Protein AF-A0A2N1TT23-F1 (afdb_monomer_lite)

Secondary structure (DSSP, 8-state):
-BTTTTBEEE-PBPTTS-B-PPEEE-TT-EEE-SSSTT-EEEHHHHSPPPP----PPPPPPP---

Radius of gyration: 21.36 Å; chains: 1; bounding box: 5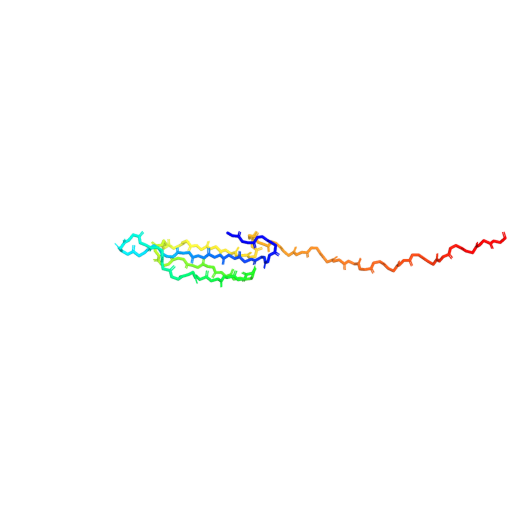7×12×65 Å

Foldseek 3Di:
DDQVQLKDWDWDQDPVRDTDDIDIDHQQDKDDDPVDPPDIDGSCVVRPDDPDDDPDPDPPDDDDD

Sequence (65 aa):
MHPVDRLVRVYKLGKDGLYGREDVYGSSAQIASAQFAGFSVDCRRVFPPLPKVRRVKSPPPAEYS

Structure (mmCIF, N/CA/C/O backbone):
data_AF-A0A2N1TT23-F1
#
_entry.id   AF-A0A2N1TT23-F1
#
loop_
_atom_site.group_PDB
_atom_site.id
_atom_site.type_symbol
_atom_site.label_atom_id
_atom_site.label_alt_id
_atom_site.label_comp_id
_atom_site.label_asym_id
_atom_site.label_entity_id
_atom_site.label_seq_id
_atom_site.pdbx_PDB_ins_code
_atom_site.Cartn_x
_atom_site.Cartn_y
_atom_site.Cartn_z
_atom_site.occupancy
_atom_site.B_iso_or_equiv
_atom_site.auth_seq_id
_atom_site.auth_comp_id
_atom_site.auth_asym_id
_atom_site.auth_atom_id
_atom_site.pdbx_PDB_model_num
ATOM 1 N N . MET A 1 1 ? 7.030 6.419 3.416 1.00 84.50 1 MET A N 1
ATOM 2 C CA . MET A 1 1 ? 6.831 6.024 2.001 1.00 84.50 1 MET A CA 1
ATOM 3 C C . MET A 1 1 ? 8.197 5.653 1.446 1.00 84.50 1 MET A C 1
ATOM 5 O O . MET A 1 1 ? 9.147 6.318 1.839 1.00 84.50 1 MET A O 1
ATOM 9 N N . HIS A 1 2 ? 8.316 4.592 0.644 1.00 91.38 2 HIS A N 1
ATOM 10 C CA . HIS A 1 2 ? 9.602 4.083 0.137 1.00 91.38 2 HIS A CA 1
ATOM 11 C C . HIS A 1 2 ? 9.666 4.245 -1.386 1.00 91.38 2 HIS A C 1
ATOM 13 O O . HIS A 1 2 ? 9.136 3.394 -2.102 1.00 91.38 2 HIS A O 1
ATOM 19 N N . PRO A 1 3 ? 10.262 5.340 -1.899 1.00 89.00 3 PRO A N 1
ATOM 20 C CA . PRO A 1 3 ? 10.209 5.668 -3.322 1.00 89.00 3 PRO A CA 1
ATOM 21 C C . PRO A 1 3 ? 10.965 4.688 -4.218 1.00 89.00 3 PRO A C 1
ATOM 23 O O . PRO A 1 3 ? 10.486 4.372 -5.303 1.00 89.00 3 PRO A O 1
ATOM 26 N N . VAL A 1 4 ? 12.118 4.196 -3.753 1.00 90.50 4 VAL A N 1
ATOM 27 C CA . VAL A 1 4 ? 12.990 3.286 -4.514 1.00 90.50 4 VAL A CA 1
ATOM 28 C C . VAL A 1 4 ? 12.289 1.952 -4.758 1.00 90.50 4 VAL A C 1
ATOM 30 O O . VAL A 1 4 ? 12.141 1.530 -5.902 1.00 90.50 4 VAL A O 1
ATOM 33 N N . ASP A 1 5 ? 11.755 1.354 -3.693 1.00 92.81 5 ASP A N 1
ATOM 34 C CA . ASP A 1 5 ? 11.016 0.088 -3.769 1.00 92.81 5 ASP A CA 1
ATOM 35 C C . ASP A 1 5 ? 9.578 0.272 -4.280 1.00 92.81 5 ASP A C 1
ATOM 37 O O . ASP A 1 5 ? 8.853 -0.698 -4.500 1.00 92.81 5 ASP A O 1
ATOM 41 N N . ARG A 1 6 ? 9.149 1.528 -4.468 1.00 94.12 6 ARG A N 1
ATOM 42 C CA . ARG A 1 6 ? 7.788 1.927 -4.851 1.00 94.12 6 ARG A CA 1
ATOM 43 C C . ARG A 1 6 ? 6.725 1.306 -3.934 1.00 94.12 6 ARG A C 1
ATOM 45 O O . ARG A 1 6 ? 5.724 0.754 -4.401 1.00 94.12 6 ARG A O 1
ATOM 52 N N . LEU A 1 7 ? 6.954 1.416 -2.621 1.00 95.31 7 LEU A N 1
ATOM 53 C CA . LEU A 1 7 ? 6.063 0.912 -1.573 1.00 95.31 7 LEU A CA 1
ATOM 54 C C . LEU A 1 7 ? 5.441 2.053 -0.759 1.00 95.31 7 LEU A C 1
ATOM 56 O O . LEU A 1 7 ? 6.114 2.997 -0.326 1.00 95.31 7 LEU A O 1
ATOM 60 N N . VAL A 1 8 ? 4.148 1.926 -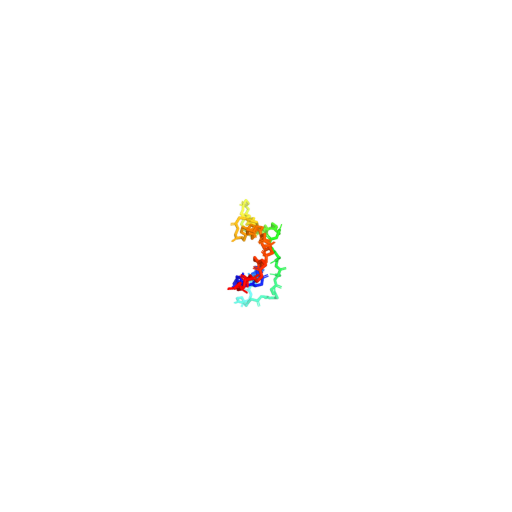0.471 1.00 94.31 8 VAL A N 1
ATOM 61 C CA . VAL A 1 8 ? 3.435 2.754 0.509 1.00 94.31 8 VAL A CA 1
ATOM 62 C C . VAL A 1 8 ? 3.209 1.928 1.767 1.00 94.31 8 VAL A C 1
ATOM 64 O O . VAL A 1 8 ? 2.748 0.796 1.692 1.00 94.31 8 VAL A O 1
ATOM 67 N N . ARG A 1 9 ? 3.522 2.502 2.929 1.00 94.56 9 ARG A N 1
ATOM 68 C CA . ARG A 1 9 ? 3.241 1.902 4.237 1.00 94.56 9 ARG A CA 1
ATOM 69 C C . ARG A 1 9 ? 2.188 2.744 4.929 1.00 94.56 9 ARG A C 1
ATOM 71 O O . ARG A 1 9 ? 2.344 3.965 4.990 1.00 94.56 9 ARG A O 1
ATOM 78 N N . VAL A 1 10 ? 1.129 2.106 5.404 1.00 92.44 10 VAL A N 1
ATOM 79 C CA . VAL A 1 10 ? 0.020 2.760 6.094 1.00 92.44 10 VAL A CA 1
ATOM 80 C C . VAL A 1 10 ? -0.005 2.269 7.528 1.00 92.44 10 VAL A C 1
ATOM 82 O O . VAL A 1 10 ? -0.081 1.069 7.776 1.00 92.44 10 VAL A O 1
ATOM 85 N N . TYR A 1 11 ? 0.037 3.211 8.464 1.00 92.25 11 TYR A N 1
ATOM 86 C CA . TYR A 1 11 ? -0.090 2.935 9.887 1.00 92.25 11 TYR A CA 1
ATOM 87 C C . TYR A 1 11 ? -1.482 3.346 10.342 1.00 92.25 11 TYR A C 1
ATOM 89 O O . TYR A 1 11 ? -1.951 4.441 10.027 1.00 92.25 11 TYR A O 1
ATOM 97 N N . LYS A 1 12 ? -2.142 2.464 11.089 1.00 89.75 12 LYS A N 1
ATOM 98 C CA . LYS A 1 12 ? -3.416 2.764 11.742 1.00 89.75 12 LYS A CA 1
ATOM 99 C C . LYS A 1 12 ? -3.125 3.141 13.186 1.00 89.75 12 LYS A C 1
ATOM 101 O O . LYS A 1 12 ? -2.457 2.384 13.891 1.00 89.75 12 LYS A O 1
ATOM 106 N N . LEU A 1 13 ? -3.601 4.311 13.598 1.00 90.19 13 LEU A N 1
ATOM 107 C CA . LEU A 1 13 ? -3.510 4.754 14.983 1.00 90.19 13 LEU A CA 1
ATOM 108 C C . LEU A 1 13 ? -4.592 4.038 15.800 1.00 90.19 13 LEU A C 1
ATOM 110 O O . LEU A 1 13 ? -5.780 4.140 15.489 1.00 90.19 13 LEU A O 1
ATOM 114 N N . GLY A 1 14 ? -4.169 3.276 16.802 1.00 87.44 14 GLY A N 1
ATOM 115 C CA . GLY A 1 14 ? -5.047 2.607 17.749 1.00 87.44 14 GLY A CA 1
ATOM 116 C C . GLY A 1 14 ? -5.682 3.587 18.735 1.00 87.44 14 GLY A C 1
ATOM 117 O O . GLY A 1 14 ? -5.270 4.740 18.869 1.00 87.44 14 GLY A O 1
ATOM 118 N N . LYS A 1 15 ? -6.713 3.125 19.449 1.00 88.62 15 LYS A N 1
ATOM 119 C CA . LYS A 1 15 ? -7.398 3.919 20.490 1.00 88.62 15 LYS A CA 1
ATOM 120 C C . LYS A 1 15 ? -6.513 4.191 21.712 1.00 88.62 15 LYS A C 1
ATOM 122 O O . LYS A 1 15 ? -6.791 5.103 22.477 1.00 88.62 15 LYS A O 1
ATOM 127 N N . ASP A 1 16 ? -5.473 3.388 21.878 1.00 92.88 16 ASP A N 1
ATOM 128 C CA . ASP A 1 16 ? -4.393 3.523 22.852 1.00 92.88 16 ASP A CA 1
ATOM 129 C C . ASP A 1 16 ? -3.356 4.591 22.459 1.00 92.88 16 ASP A C 1
ATOM 131 O O . ASP A 1 16 ? -2.426 4.852 23.216 1.00 92.88 16 ASP A O 1
ATOM 135 N N . GLY A 1 17 ? -3.506 5.221 21.287 1.00 91.88 17 GLY A N 1
ATOM 136 C CA . GLY A 1 17 ? -2.571 6.224 20.779 1.00 91.88 17 GLY A CA 1
ATOM 137 C C . GLY A 1 17 ? -1.290 5.628 20.194 1.00 91.88 17 GLY A C 1
ATOM 138 O O . GLY A 1 17 ? -0.376 6.380 19.855 1.00 91.88 17 GLY A O 1
ATOM 139 N N . LEU A 1 18 ? -1.215 4.302 20.046 1.00 93.62 18 LEU A N 1
ATOM 140 C CA . LEU A 1 18 ? -0.075 3.619 19.446 1.00 93.62 18 LEU A CA 1
ATOM 141 C C . LEU A 1 18 ? -0.379 3.228 18.003 1.00 93.62 18 LEU A C 1
ATOM 143 O O . LEU A 1 18 ? -1.513 2.923 17.630 1.00 93.62 18 LEU A O 1
ATOM 147 N N . TYR A 1 19 ? 0.649 3.235 17.161 1.00 91.94 19 TYR A N 1
ATOM 148 C CA . TYR A 1 19 ? 0.516 2.710 15.809 1.00 91.94 19 TYR A CA 1
ATOM 149 C C . TYR A 1 19 ? 0.542 1.186 15.843 1.00 91.94 19 TYR A C 1
ATOM 151 O O . TYR A 1 19 ? 1.468 0.577 16.378 1.00 91.94 19 TYR A O 1
ATOM 159 N N . GLY A 1 20 ? -0.481 0.578 15.246 1.00 87.50 20 GLY A N 1
ATOM 160 C CA . GLY A 1 20 ? -0.514 -0.861 15.026 1.00 87.50 20 GLY A CA 1
ATOM 161 C C . GLY A 1 20 ? 0.449 -1.306 13.922 1.00 87.50 20 GLY A C 1
ATOM 162 O O . GLY A 1 20 ? 1.260 -0.537 13.399 1.00 87.50 20 GLY A O 1
ATOM 163 N N . ARG A 1 21 ? 0.316 -2.575 13.524 1.00 91.00 21 ARG A N 1
ATOM 164 C CA . ARG A 1 21 ? 1.068 -3.146 12.401 1.00 91.00 21 ARG A CA 1
ATOM 165 C C . ARG A 1 21 ? 0.807 -2.363 11.109 1.00 91.00 21 ARG A C 1
ATOM 167 O O . ARG A 1 21 ? -0.332 -2.000 10.819 1.00 91.00 21 ARG A O 1
ATOM 174 N N . GLU A 1 22 ? 1.868 -2.142 10.338 1.00 92.75 22 GLU A N 1
ATOM 175 C CA . GLU A 1 22 ? 1.782 -1.486 9.035 1.00 92.75 22 GLU A CA 1
ATOM 176 C C . GLU A 1 22 ? 1.137 -2.382 7.974 1.00 92.75 22 GLU A C 1
ATOM 178 O O . GLU A 1 22 ? 1.450 -3.570 7.867 1.00 92.75 22 GLU A O 1
ATOM 183 N N . ASP A 1 23 ? 0.291 -1.774 7.145 1.00 92.06 23 ASP A N 1
ATOM 184 C CA . ASP A 1 23 ? -0.141 -2.347 5.875 1.00 92.06 23 ASP A CA 1
ATOM 185 C C . ASP A 1 23 ? 0.803 -1.848 4.771 1.00 92.06 23 ASP A C 1
ATOM 187 O O . ASP A 1 23 ? 1.035 -0.641 4.639 1.00 92.06 23 ASP A O 1
ATOM 191 N N . VAL A 1 24 ? 1.354 -2.765 3.971 1.00 94.75 24 VAL A N 1
ATOM 192 C CA . VAL A 1 24 ? 2.310 -2.444 2.900 1.00 94.75 24 VAL A CA 1
ATOM 193 C C . VAL A 1 24 ? 1.656 -2.650 1.539 1.00 94.75 24 VAL A C 1
ATOM 195 O O . VAL A 1 24 ? 1.180 -3.737 1.223 1.00 94.75 24 VAL A O 1
ATOM 198 N N . TYR A 1 25 ? 1.672 -1.605 0.716 1.00 95.12 25 TYR A N 1
ATOM 199 C CA . TYR A 1 25 ? 1.059 -1.571 -0.606 1.00 95.12 25 TYR A CA 1
ATOM 200 C C . TYR A 1 25 ? 2.107 -1.306 -1.684 1.00 95.12 25 TYR A C 1
ATOM 202 O O . TYR A 1 25 ? 2.981 -0.452 -1.528 1.00 95.12 25 TYR A O 1
ATOM 210 N N . GLY A 1 26 ? 1.995 -2.027 -2.798 1.00 93.88 26 GLY A N 1
ATOM 211 C CA . GLY A 1 26 ? 2.842 -1.834 -3.971 1.00 93.88 26 GLY A CA 1
ATOM 212 C C . GLY A 1 26 ? 2.354 -0.725 -4.905 1.00 93.88 26 GLY A C 1
ATOM 213 O O . GLY A 1 26 ? 1.292 -0.130 -4.726 1.00 93.88 26 GLY A O 1
ATOM 214 N N . SER A 1 27 ? 3.124 -0.495 -5.967 1.00 92.75 27 SER A N 1
ATOM 215 C CA . SER A 1 27 ? 2.897 0.602 -6.919 1.00 92.75 27 SER A CA 1
ATOM 216 C C . SER A 1 27 ? 1.584 0.574 -7.714 1.00 92.75 27 SER A C 1
ATOM 218 O O . SER A 1 27 ? 1.203 1.591 -8.285 1.00 92.75 27 SER A O 1
ATOM 220 N N . SER A 1 28 ? 0.877 -0.555 -7.757 1.00 92.62 28 SER A N 1
ATOM 221 C CA . SER A 1 28 ? -0.392 -0.715 -8.480 1.00 92.62 28 SER A CA 1
ATOM 222 C C . SER A 1 28 ? -1.629 -0.723 -7.580 1.00 92.62 28 SER A C 1
ATOM 224 O O . SER A 1 28 ? -2.741 -0.865 -8.085 1.00 92.62 28 SER A O 1
A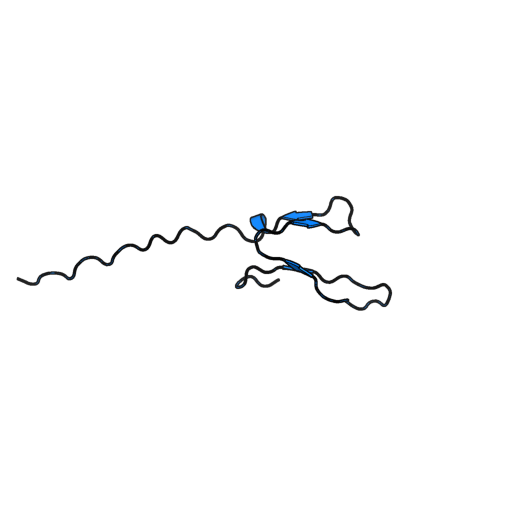TOM 226 N N . ALA A 1 29 ? -1.452 -0.600 -6.263 1.00 93.38 29 ALA A N 1
ATOM 227 C CA . ALA A 1 29 ? -2.542 -0.719 -5.306 1.00 93.38 29 ALA A CA 1
ATOM 228 C C . ALA A 1 29 ? -3.474 0.504 -5.303 1.00 93.38 29 ALA A C 1
ATOM 230 O O . ALA A 1 29 ? -3.084 1.621 -5.646 1.00 93.38 29 ALA A O 1
ATOM 231 N N . GLN A 1 30 ? -4.699 0.286 -4.833 1.00 93.75 30 GLN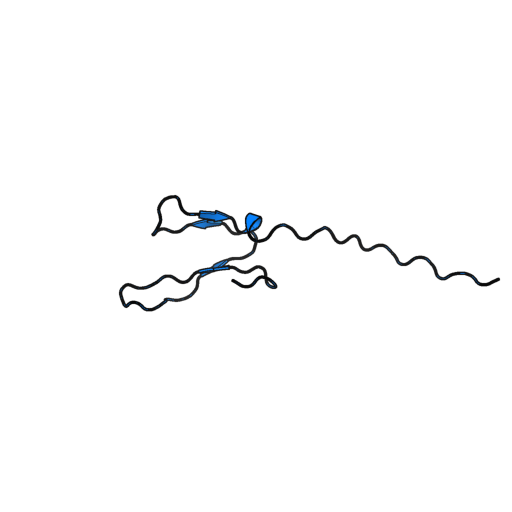 A N 1
ATOM 232 C CA . GLN A 1 30 ? -5.609 1.348 -4.428 1.00 93.75 30 GLN A CA 1
ATOM 233 C C . GLN A 1 30 ? -5.845 1.220 -2.927 1.00 93.75 30 GLN A C 1
ATOM 235 O O . GLN A 1 30 ? -6.325 0.195 -2.449 1.00 93.75 30 GLN A O 1
ATOM 240 N N . ILE A 1 31 ? -5.478 2.258 -2.185 1.00 93.06 31 ILE A N 1
ATOM 241 C CA . ILE A 1 31 ? -5.610 2.295 -0.732 1.00 93.06 31 ILE A CA 1
ATOM 242 C C . ILE A 1 31 ? -6.886 3.060 -0.410 1.00 93.06 31 ILE A C 1
ATOM 244 O O . ILE A 1 31 ? -7.020 4.216 -0.802 1.00 93.06 31 ILE A O 1
ATOM 248 N N . ALA A 1 32 ? -7.814 2.440 0.312 1.00 91.12 32 ALA A N 1
ATOM 249 C CA . ALA A 1 32 ? -9.007 3.100 0.832 1.00 91.12 32 ALA A CA 1
ATOM 250 C C . ALA A 1 32 ? -8.925 3.180 2.359 1.00 91.12 32 ALA A C 1
ATOM 252 O O . ALA A 1 32 ? -8.508 2.220 3.011 1.00 91.12 32 ALA A O 1
ATOM 253 N N . SER A 1 33 ? -9.317 4.319 2.933 1.00 83.62 33 SER A N 1
ATOM 254 C CA . SER A 1 33 ? -9.400 4.461 4.387 1.00 83.62 33 SER A CA 1
ATOM 255 C C . SER A 1 33 ? -10.838 4.287 4.854 1.00 83.62 33 SER A C 1
ATOM 257 O O . SER A 1 33 ? -11.714 5.049 4.461 1.00 83.62 33 SER A O 1
ATOM 259 N N . ALA A 1 34 ? -11.077 3.329 5.750 1.00 82.81 34 ALA A N 1
ATOM 260 C CA . ALA A 1 34 ? -12.377 3.189 6.409 1.00 82.81 34 ALA A CA 1
ATOM 261 C C . ALA A 1 34 ? -12.689 4.367 7.354 1.00 82.81 34 ALA A C 1
ATOM 263 O O . ALA A 1 34 ? -13.849 4.621 7.657 1.00 82.81 34 ALA A O 1
ATOM 264 N N . GLN A 1 35 ? -11.659 5.086 7.818 1.00 81.69 35 GLN A N 1
ATOM 265 C CA . GLN A 1 35 ? -11.807 6.208 8.748 1.00 81.69 35 GLN A CA 1
ATOM 266 C C . GLN A 1 35 ? -12.242 7.502 8.049 1.00 81.69 35 GLN A C 1
ATOM 268 O O . GLN A 1 35 ? -12.916 8.331 8.651 1.00 81.69 35 GLN A O 1
ATOM 273 N N . PHE A 1 36 ? -11.875 7.666 6.778 1.00 83.56 36 PHE A N 1
ATOM 274 C CA . PHE A 1 36 ? -12.223 8.833 5.976 1.00 83.56 36 PHE A CA 1
ATOM 275 C C . PHE A 1 36 ? -13.049 8.374 4.779 1.00 83.56 36 PHE A C 1
ATOM 277 O O . PHE A 1 36 ? -12.505 7.984 3.746 1.00 83.56 36 PHE A O 1
ATOM 284 N N . ALA A 1 37 ? -14.374 8.400 4.927 1.00 86.25 37 ALA A N 1
ATOM 285 C CA . ALA A 1 37 ? -15.284 8.022 3.853 1.00 86.25 37 ALA A CA 1
ATOM 286 C C . ALA A 1 37 ? -15.003 8.857 2.589 1.00 86.25 37 ALA A C 1
ATOM 288 O O . ALA A 1 37 ? -14.917 10.081 2.643 1.00 86.25 37 ALA A O 1
ATOM 289 N N . GLY A 1 38 ? -14.824 8.180 1.453 1.00 87.50 38 GLY A N 1
ATOM 290 C CA . GLY A 1 38 ? -14.485 8.815 0.174 1.00 87.50 38 GLY A CA 1
ATOM 291 C C . GLY A 1 38 ? -12.994 9.113 -0.031 1.00 87.50 38 GLY A C 1
ATOM 292 O O . GLY A 1 38 ? -12.599 9.456 -1.144 1.00 87.50 38 GLY A O 1
ATOM 293 N N . PHE A 1 39 ? -12.140 8.928 0.982 1.00 89.62 39 PHE A N 1
ATOM 294 C CA . PHE A 1 39 ? -10.696 9.048 0.807 1.00 89.62 39 PHE A CA 1
ATOM 295 C C . PHE A 1 39 ? -10.107 7.763 0.223 1.00 89.62 39 PHE A C 1
ATOM 297 O O . PHE A 1 39 ? -10.170 6.684 0.823 1.00 89.62 39 PHE A O 1
ATOM 304 N N . SER A 1 40 ? -9.472 7.896 -0.939 1.00 92.75 40 SER A N 1
ATOM 305 C CA . SER A 1 40 ? -8.668 6.834 -1.528 1.00 92.75 40 SER A CA 1
ATOM 306 C C . SER A 1 40 ? -7.401 7.387 -2.170 1.00 92.75 40 SER A C 1
ATOM 308 O O . SER A 1 40 ? -7.361 8.524 -2.640 1.00 92.75 40 SER A O 1
ATOM 310 N N . VAL A 1 41 ? -6.359 6.563 -2.186 1.00 92.69 41 VAL A N 1
ATOM 311 C CA . VAL A 1 41 ? -5.074 6.852 -2.818 1.00 92.69 41 VAL A CA 1
ATOM 312 C C . VAL A 1 41 ? -4.843 5.822 -3.913 1.00 92.69 41 VAL A C 1
ATOM 314 O O . VAL A 1 41 ? -4.774 4.625 -3.642 1.00 92.69 41 VAL A O 1
ATOM 317 N N . ASP A 1 42 ? -4.702 6.288 -5.153 1.00 94.06 42 ASP A N 1
ATOM 318 C CA . ASP A 1 42 ? -4.277 5.448 -6.275 1.00 94.06 42 ASP A CA 1
ATOM 319 C C . ASP A 1 42 ? -2.747 5.453 -6.369 1.00 94.06 42 ASP A C 1
ATOM 321 O O . ASP A 1 42 ? -2.137 6.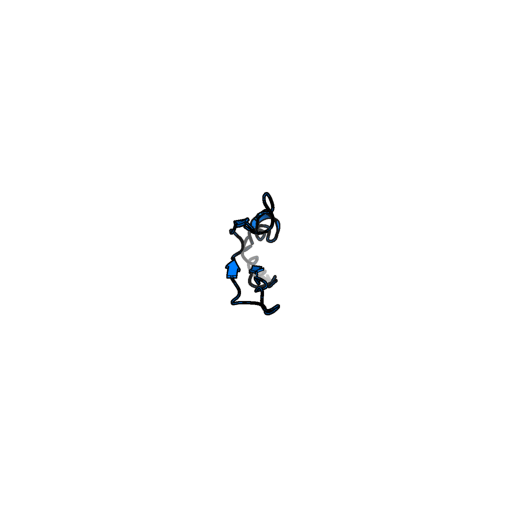447 -6.784 1.00 94.06 42 ASP A O 1
ATOM 325 N N . CYS A 1 43 ? -2.112 4.336 -6.005 1.00 93.56 43 CYS A N 1
ATOM 326 C CA . CYS A 1 43 ? -0.657 4.226 -6.003 1.00 93.56 43 CYS A CA 1
ATOM 327 C C . CYS A 1 43 ? -0.045 4.337 -7.406 1.00 93.56 43 CYS A C 1
ATOM 329 O O . CYS A 1 43 ? 1.128 4.683 -7.506 1.00 93.56 43 CYS A O 1
ATOM 331 N N . ARG A 1 44 ? -0.814 4.154 -8.489 1.00 92.31 44 ARG A N 1
ATOM 332 C CA . ARG A 1 44 ? -0.323 4.341 -9.870 1.00 92.31 44 ARG A CA 1
ATOM 333 C C . ARG A 1 44 ? -0.082 5.809 -10.205 1.00 92.31 44 ARG A C 1
ATOM 335 O O . ARG A 1 44 ? 0.769 6.121 -11.032 1.00 92.31 44 ARG A O 1
ATOM 342 N N . ARG A 1 45 ? -0.826 6.714 -9.561 1.00 90.94 45 ARG A N 1
ATOM 343 C CA . ARG A 1 45 ? -0.616 8.168 -9.674 1.00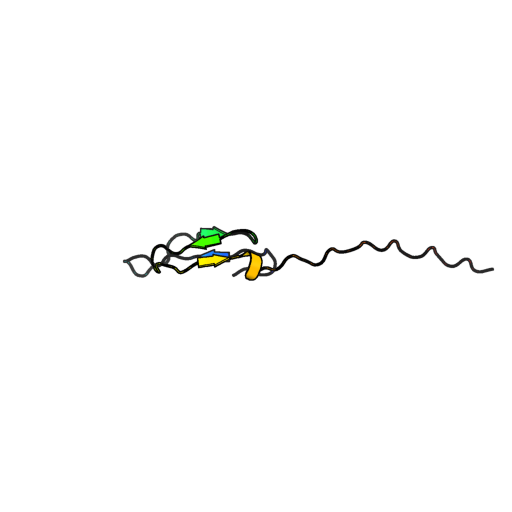 90.94 45 ARG A CA 1
ATOM 344 C C . ARG A 1 45 ? 0.553 8.625 -8.814 1.00 90.94 45 ARG A C 1
ATOM 346 O O . ARG A 1 45 ? 1.280 9.531 -9.196 1.00 90.94 45 ARG A O 1
ATOM 353 N N . VAL A 1 46 ? 0.721 7.978 -7.665 1.00 91.88 46 VAL A N 1
ATOM 354 C CA . VAL A 1 46 ? 1.823 8.226 -6.733 1.00 91.88 46 VAL A CA 1
ATOM 355 C C . VAL A 1 46 ? 3.154 7.731 -7.309 1.00 91.88 46 VAL A C 1
ATOM 357 O O . VAL A 1 46 ? 4.175 8.403 -7.198 1.00 91.88 46 VAL A O 1
ATOM 360 N N . PHE A 1 47 ? 3.135 6.569 -7.956 1.00 92.38 47 PHE A N 1
ATOM 361 C CA . PHE A 1 47 ? 4.279 5.948 -8.599 1.00 92.38 47 PHE A CA 1
ATOM 362 C C . PHE A 1 47 ? 3.998 5.753 -10.091 1.00 92.38 47 PHE A C 1
ATOM 364 O O . PHE A 1 47 ? 3.609 4.648 -10.491 1.00 92.38 47 PHE A O 1
ATOM 371 N N . PRO A 1 48 ? 4.212 6.778 -10.931 1.00 87.31 48 PRO A N 1
ATOM 372 C CA . PRO A 1 48 ? 3.984 6.653 -12.363 1.00 87.31 48 PRO A CA 1
ATOM 373 C C . PRO A 1 48 ? 4.831 5.522 -12.977 1.00 87.31 48 PRO A C 1
ATOM 375 O O . PRO A 1 48 ? 5.875 5.150 -12.425 1.00 87.31 48 PRO A O 1
ATOM 378 N N . PRO A 1 49 ? 4.391 4.934 -14.106 1.00 86.75 49 PRO A N 1
ATOM 379 C CA . PRO A 1 49 ? 5.154 3.908 -14.802 1.00 86.75 49 PRO A CA 1
ATOM 380 C C . PRO A 1 49 ? 6.561 4.401 -15.136 1.00 86.75 49 PRO A C 1
ATOM 382 O O . PRO A 1 49 ? 6.736 5.519 -15.620 1.00 86.75 49 PRO A O 1
ATOM 385 N N . LEU A 1 50 ? 7.559 3.548 -14.910 1.00 84.62 50 LEU A N 1
ATOM 386 C CA . LEU A 1 50 ? 8.918 3.851 -15.338 1.00 84.62 50 LEU A CA 1
ATOM 387 C C . LEU A 1 50 ? 8.959 3.944 -16.872 1.00 84.62 50 LEU A C 1
ATOM 389 O O . LEU A 1 50 ? 8.280 3.159 -17.549 1.00 84.62 50 LEU A O 1
ATOM 393 N N . PRO A 1 51 ? 9.746 4.874 -17.438 1.00 84.12 51 PRO A N 1
ATOM 394 C CA . PRO A 1 51 ? 9.919 4.952 -18.878 1.00 84.12 51 PRO A CA 1
ATOM 395 C C . PRO A 1 51 ? 10.442 3.614 -19.403 1.00 84.12 51 PRO A C 1
ATOM 397 O O . PRO A 1 51 ? 11.302 2.974 -18.793 1.00 84.12 51 PRO A O 1
ATOM 400 N N . LYS A 1 52 ? 9.917 3.177 -20.551 1.00 80.50 52 LYS A N 1
ATOM 401 C CA . LYS A 1 52 ? 10.402 1.967 -21.217 1.00 80.50 52 LYS A CA 1
ATOM 402 C C . LYS A 1 52 ? 11.861 2.197 -21.608 1.00 80.50 52 LYS A C 1
ATOM 404 O O . LYS A 1 52 ? 12.137 2.920 -22.563 1.00 80.50 52 LYS A O 1
ATOM 409 N N . VAL A 1 53 ? 12.794 1.588 -20.881 1.00 75.44 53 VAL A N 1
ATOM 410 C CA . VAL A 1 53 ? 14.215 1.636 -21.233 1.00 75.44 53 VAL A CA 1
ATOM 411 C C . VAL A 1 53 ? 14.398 0.835 -22.519 1.00 75.44 53 VAL A C 1
ATOM 413 O O . VAL A 1 53 ? 14.374 -0.396 -22.517 1.00 75.44 53 VAL A O 1
ATOM 416 N N . ARG A 1 54 ? 14.563 1.528 -23.648 1.00 71.31 54 ARG A N 1
ATOM 417 C CA . ARG A 1 54 ? 15.058 0.900 -24.873 1.00 71.31 54 ARG A CA 1
ATOM 418 C C . ARG A 1 54 ? 16.547 0.634 -24.676 1.00 71.31 54 ARG A C 1
ATOM 420 O O . ARG A 1 54 ? 17.337 1.570 -24.627 1.00 71.31 54 ARG A O 1
ATOM 427 N N . ARG A 1 55 ? 16.938 -0.640 -24.589 1.00 68.50 55 ARG A N 1
ATOM 428 C CA . ARG A 1 55 ? 18.341 -1.033 -24.771 1.00 68.50 55 ARG A CA 1
ATOM 429 C C . ARG A 1 55 ? 18.719 -0.737 -26.219 1.00 68.50 55 ARG A C 1
ATOM 431 O O . ARG A 1 55 ? 18.362 -1.491 -27.121 1.00 68.50 55 ARG A O 1
ATOM 438 N N . VAL A 1 56 ? 19.390 0.386 -26.442 1.00 73.69 56 VAL A N 1
ATOM 439 C CA . VAL A 1 56 ? 20.048 0.658 -27.719 1.00 73.69 56 VAL A CA 1
ATOM 440 C C . VAL A 1 56 ? 21.289 -0.230 -27.752 1.00 73.69 56 VAL A C 1
ATOM 442 O O . VAL A 1 56 ? 22.082 -0.210 -26.811 1.00 73.69 56 VAL A O 1
ATOM 445 N N . LYS A 1 57 ? 21.418 -1.075 -28.782 1.00 73.00 57 LYS A N 1
ATOM 446 C CA . LYS A 1 57 ? 22.653 -1.836 -29.005 1.00 73.00 57 LYS A CA 1
ATOM 447 C C . LYS A 1 57 ? 23.791 -0.832 -29.199 1.00 73.00 57 LYS A C 1
ATOM 449 O O . LYS A 1 57 ? 23.607 0.148 -29.919 1.00 73.00 57 LYS A O 1
ATOM 454 N N . SER A 1 58 ? 24.927 -1.065 -28.550 1.00 75.50 58 SER A N 1
ATOM 455 C CA . SER A 1 58 ? 26.144 -0.275 -28.747 1.00 75.50 58 SER A CA 1
ATOM 456 C C . SER A 1 58 ? 26.460 -0.195 -30.247 1.00 75.50 58 SER A C 1
ATOM 458 O O . SER A 1 58 ? 26.295 -1.212 -30.931 1.00 75.50 58 SER A O 1
ATOM 460 N N . PRO A 1 59 ? 26.888 0.965 -30.778 1.00 79.56 59 PRO A N 1
ATOM 461 C CA . PRO A 1 59 ? 27.362 1.024 -32.155 1.00 79.56 59 PRO A CA 1
ATOM 462 C C . PRO A 1 59 ? 28.537 0.044 -32.340 1.00 79.56 59 PRO A C 1
ATOM 464 O O . PRO A 1 59 ? 29.283 -0.190 -31.381 1.00 79.56 59 PRO A O 1
ATOM 467 N N . PRO A 1 60 ? 28.686 -0.567 -33.529 1.00 80.38 60 PRO A N 1
ATOM 468 C CA . PRO A 1 60 ? 29.826 -1.431 -33.810 1.00 80.38 60 PRO A CA 1
ATOM 469 C C . PRO A 1 60 ? 31.143 -0.648 -33.639 1.00 80.38 60 PRO A C 1
ATOM 471 O O . PRO A 1 60 ? 31.160 0.563 -33.880 1.00 80.38 60 PRO A O 1
ATOM 474 N N . PRO A 1 61 ? 32.230 -1.302 -33.188 1.00 80.62 61 PRO A N 1
ATOM 475 C CA . PRO A 1 61 ? 33.529 -0.651 -33.048 1.00 80.62 61 PRO A CA 1
ATOM 476 C C . PRO A 1 61 ? 33.993 -0.090 -34.397 1.00 80.62 61 PRO A C 1
ATOM 478 O O . PRO A 1 61 ? 33.786 -0.718 -35.433 1.00 80.62 61 PRO A O 1
ATOM 481 N N . ALA A 1 62 ? 34.590 1.105 -34.380 1.00 80.56 62 ALA A N 1
ATOM 482 C CA . ALA A 1 62 ? 35.114 1.740 -35.583 1.00 80.56 62 ALA A CA 1
ATOM 483 C C . ALA A 1 62 ? 36.236 0.879 -36.185 1.00 80.56 62 ALA A C 1
ATOM 485 O O . ALA A 1 62 ? 37.210 0.569 -35.496 1.00 80.56 62 ALA A O 1
ATOM 486 N N . GLU A 1 63 ? 36.104 0.502 -37.457 1.00 76.81 63 GLU A N 1
ATOM 487 C CA . GLU A 1 63 ? 37.222 -0.036 -38.230 1.00 76.81 63 GLU A CA 1
ATOM 488 C C . GLU A 1 63 ? 38.193 1.113 -38.517 1.00 76.81 63 GLU A C 1
ATOM 490 O O . GLU A 1 63 ? 37.850 2.081 -39.195 1.00 76.81 63 GLU A O 1
ATOM 495 N N . TYR A 1 64 ? 39.400 1.027 -37.961 1.00 71.06 64 TYR A N 1
ATOM 496 C CA . TYR A 1 64 ? 40.513 1.881 -38.360 1.00 71.06 64 TYR A CA 1
ATOM 497 C C . TYR A 1 64 ? 41.164 1.233 -39.591 1.00 71.06 64 TYR A C 1
ATOM 499 O O . TYR A 1 64 ? 41.629 0.097 -39.497 1.00 71.06 64 TYR A O 1
ATOM 507 N N . SER A 1 65 ? 41.124 1.923 -40.737 1.00 72.81 65 SER A N 1
ATOM 508 C CA . SER A 1 65 ? 41.855 1.565 -41.969 1.00 72.81 65 SER A CA 1
ATOM 509 C C . SER A 1 65 ? 43.221 2.234 -42.016 1.00 72.81 65 SER A C 1
ATOM 511 O O . SER A 1 65 ? 43.316 3.382 -41.525 1.00 72.81 65 SER A O 1
#

pLDDT: mean 87.38, std 7.14, range [68.5, 95.31]